Protein AF-A0A1Y3EC96-F1 (afdb_monomer_lite)

Foldseek 3Di:
DKKKKKAWQDQPKKKWKWFADPVGIDTQDIDDRDDNVPGDDIDMDDTDDDDDDTPDMDIDIDFDPDPPIDMDMDDIWDADPVVRDIDD

Organism: NCBI:txid6335

Secondary structure (DSSP, 8-state):
-EEEEEE--STT-EEEEEEEETTEEEEEEEPPPPPGGGTT--EEE-PPPPSS-EEEEEEEEE--SSTT---EEEEEEEEETTTTEEE-

pLDDT: mean 80.18, std 11.89, range [55.72, 94.81]

Radius of gyration: 14.18 Å; chains: 1; bounding box: 31×25×42 Å

Sequence (88 aa):
RLRFCYNAPDYESRLSVEAFSDDGKQVVFESPVLNIEKLEKWKCVTPILNPGNYNTLEFKAKKLRNEYSYLAIDEIALVDLNNGTTFC

Structure (mmCIF, N/CA/C/O backbone):
data_AF-A0A1Y3EC96-F1
#
_entry.id   AF-A0A1Y3EC96-F1
#
loop_
_atom_site.group_PDB
_atom_site.id
_atom_site.type_symbol
_atom_site.label_atom_id
_atom_site.label_alt_id
_atom_site.label_comp_id
_atom_site.label_asym_id
_atom_site.label_entity_id
_atom_site.label_seq_id
_atom_site.pdbx_PDB_ins_code
_atom_site.Cartn_x
_atom_site.Cartn_y
_atom_site.Cartn_z
_atom_site.occupancy
_atom_site.B_iso_or_equiv
_atom_site.auth_seq_id
_atom_site.auth_comp_id
_atom_site.auth_asym_id
_atom_site.auth_atom_id
_atom_site.pdbx_PDB_model_num
ATOM 1 N N . ARG A 1 1 ? -1.719 -3.376 12.770 1.00 81.44 1 ARG A N 1
ATOM 2 C CA . ARG A 1 1 ? -0.619 -3.411 11.778 1.00 81.44 1 ARG A CA 1
ATOM 3 C C . ARG A 1 1 ? -1.226 -3.650 10.414 1.00 81.44 1 ARG A C 1
ATOM 5 O O . ARG A 1 1 ? -2.037 -4.557 10.292 1.00 81.44 1 ARG A O 1
ATOM 12 N N . LEU A 1 2 ? -0.850 -2.850 9.426 1.00 88.75 2 LEU A N 1
ATOM 13 C CA . LEU A 1 2 ? -1.236 -3.084 8.041 1.00 88.75 2 LEU A CA 1
ATOM 14 C C . LEU A 1 2 ? -0.218 -4.046 7.418 1.00 88.75 2 LEU A C 1
ATOM 16 O O . LEU A 1 2 ? 0.978 -3.868 7.632 1.00 88.75 2 LEU A O 1
ATOM 20 N N . ARG A 1 3 ? -0.679 -5.051 6.679 1.00 91.88 3 ARG A N 1
ATOM 21 C CA . ARG A 1 3 ? 0.128 -5.959 5.861 1.00 91.88 3 ARG A CA 1
ATOM 22 C C . ARG A 1 3 ? -0.388 -5.901 4.429 1.00 91.88 3 ARG A C 1
ATOM 24 O O . ARG A 1 3 ? -1.594 -5.872 4.223 1.00 91.88 3 ARG A O 1
ATOM 31 N N . PHE A 1 4 ? 0.524 -5.875 3.466 1.00 93.38 4 PHE A N 1
ATOM 32 C CA . PHE A 1 4 ? 0.208 -6.036 2.048 1.00 93.38 4 PHE A CA 1
ATOM 33 C C . PHE A 1 4 ? 1.459 -6.442 1.272 1.00 93.38 4 PHE A C 1
ATOM 35 O O . PHE A 1 4 ? 2.590 -6.217 1.719 1.00 93.38 4 PHE A O 1
ATOM 42 N N . CYS A 1 5 ? 1.253 -7.003 0.088 1.00 91.56 5 CYS A N 1
ATOM 43 C CA . CYS A 1 5 ? 2.295 -7.252 -0.892 1.00 91.56 5 CYS A CA 1
ATOM 44 C C . CYS A 1 5 ? 2.101 -6.325 -2.090 1.00 91.56 5 CYS A C 1
ATOM 46 O O . CYS A 1 5 ? 0.979 -6.040 -2.499 1.00 91.56 5 CYS A O 1
ATOM 48 N N . TYR A 1 6 ? 3.197 -5.832 -2.657 1.00 89.25 6 TYR A N 1
ATOM 49 C CA . TYR A 1 6 ? 3.154 -5.017 -3.865 1.00 89.25 6 TYR A CA 1
ATOM 50 C C . TYR A 1 6 ? 4.227 -5.437 -4.865 1.00 89.25 6 TYR A C 1
ATOM 52 O O . TYR A 1 6 ? 5.301 -5.917 -4.492 1.00 89.25 6 TYR A O 1
ATOM 60 N N . ASN A 1 7 ? 3.943 -5.224 -6.146 1.00 85.12 7 ASN A N 1
ATOM 61 C CA . ASN A 1 7 ? 4.899 -5.367 -7.234 1.00 85.12 7 ASN A CA 1
ATOM 62 C C . ASN A 1 7 ? 4.918 -4.073 -8.055 1.00 85.12 7 ASN A C 1
ATOM 64 O O . ASN A 1 7 ? 3.875 -3.601 -8.507 1.00 85.12 7 ASN A O 1
ATOM 68 N N . ALA A 1 8 ? 6.110 -3.498 -8.204 1.00 76.69 8 ALA A N 1
ATOM 69 C CA . ALA A 1 8 ? 6.374 -2.293 -8.980 1.00 76.69 8 ALA A CA 1
ATOM 70 C C . ALA A 1 8 ? 7.664 -2.533 -9.794 1.00 76.69 8 ALA A C 1
ATOM 72 O O . ALA A 1 8 ? 8.750 -2.555 -9.207 1.00 76.69 8 ALA A O 1
ATOM 73 N N . PRO A 1 9 ? 7.563 -2.756 -11.113 1.00 63.62 9 PRO A N 1
ATOM 74 C CA . PRO A 1 9 ? 8.652 -3.132 -12.008 1.00 63.62 9 PRO A CA 1
ATOM 75 C C . PRO A 1 9 ? 9.372 -1.917 -12.619 1.00 63.62 9 PRO A C 1
ATOM 77 O O . PRO A 1 9 ? 10.146 -2.091 -13.548 1.00 63.62 9 PRO A O 1
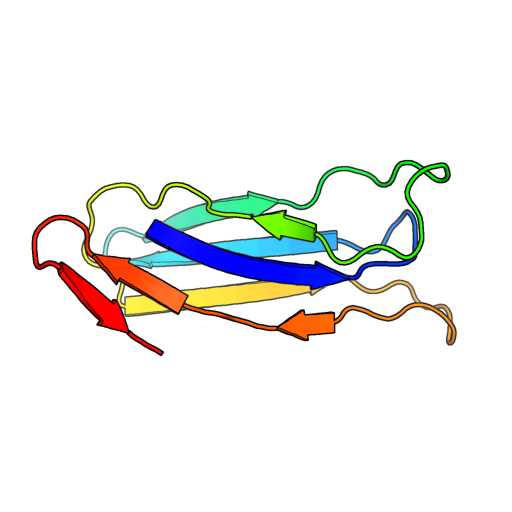ATOM 80 N N . ASP A 1 10 ? 9.096 -0.683 -12.187 1.00 66.81 10 ASP A N 1
ATOM 81 C CA . ASP A 1 10 ? 9.647 0.512 -12.843 1.00 66.81 10 ASP A CA 1
ATOM 82 C C . ASP A 1 10 ? 10.125 1.558 -11.827 1.00 66.81 10 ASP A C 1
ATOM 84 O O . ASP A 1 10 ? 9.497 1.759 -10.784 1.00 66.81 10 ASP A O 1
ATOM 88 N N . TYR A 1 11 ? 11.246 2.218 -12.137 1.00 62.56 11 TYR A N 1
ATOM 89 C CA . TYR A 1 11 ? 12.040 3.043 -11.228 1.00 62.56 11 TYR A CA 1
ATOM 90 C C . TYR A 1 11 ? 11.314 4.272 -10.688 1.00 62.56 11 TYR A C 1
ATOM 92 O O . TYR A 1 11 ? 11.533 4.670 -9.540 1.00 62.56 11 TYR A O 1
ATOM 100 N N . GLU A 1 12 ? 10.399 4.828 -11.476 1.00 68.19 12 GLU A N 1
ATOM 101 C CA . GLU A 1 12 ? 9.632 6.011 -11.080 1.00 68.19 12 GLU A CA 1
ATOM 102 C C . GLU A 1 12 ? 8.194 5.685 -10.661 1.00 68.19 12 GLU A C 1
ATOM 104 O O . GLU A 1 12 ? 7.446 6.593 -10.287 1.00 68.19 12 GLU A O 1
ATOM 109 N N . SER A 1 13 ? 7.806 4.403 -10.674 1.00 76.06 13 SER A N 1
ATOM 110 C CA . SER A 1 13 ? 6.530 3.985 -10.096 1.00 76.06 13 SER A CA 1
ATOM 111 C C . SER A 1 13 ? 6.623 4.020 -8.573 1.00 76.06 13 SER A C 1
ATOM 113 O O . SER A 1 13 ? 7.534 3.440 -7.984 1.00 76.06 13 SER A O 1
ATOM 115 N N . ARG A 1 14 ? 5.683 4.707 -7.919 1.00 83.06 14 ARG A N 1
ATOM 116 C CA . ARG A 1 14 ? 5.656 4.833 -6.455 1.00 83.06 14 ARG A CA 1
ATOM 117 C C . ARG A 1 14 ? 4.321 4.383 -5.889 1.00 83.06 14 ARG A C 1
ATOM 119 O O . ARG A 1 14 ? 3.273 4.725 -6.433 1.00 83.06 14 ARG A O 1
ATOM 126 N N . LEU A 1 15 ? 4.383 3.665 -4.774 1.00 88.56 15 LEU A N 1
ATOM 127 C CA . LEU A 1 15 ? 3.243 3.359 -3.923 1.00 88.56 15 LEU A CA 1
ATOM 128 C C . LEU A 1 15 ? 3.399 4.127 -2.613 1.00 88.56 15 LEU A C 1
ATOM 130 O O . LEU A 1 15 ? 4.394 3.933 -1.91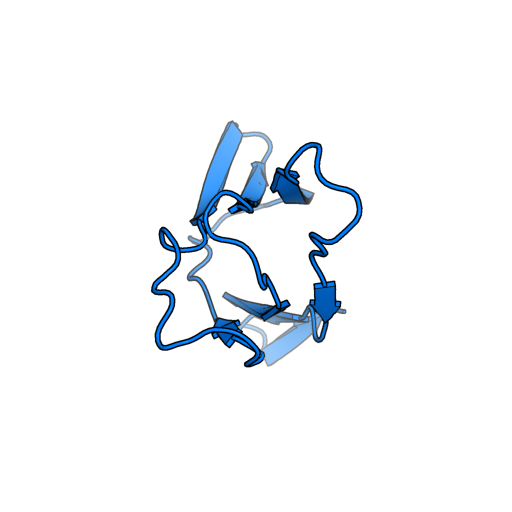6 1.00 88.56 15 LEU A O 1
ATOM 134 N N . SER A 1 16 ? 2.424 4.956 -2.259 1.00 92.56 16 SER A N 1
ATOM 135 C CA . SER A 1 16 ? 2.285 5.460 -0.893 1.00 92.56 16 SER A CA 1
ATOM 136 C C . SER A 1 16 ? 0.999 4.946 -0.263 1.00 92.56 16 SER A C 1
ATOM 138 O O . SER A 1 16 ? 0.007 4.701 -0.949 1.00 92.56 16 SER A O 1
ATOM 140 N N . VAL A 1 17 ? 1.034 4.742 1.049 1.00 93.94 17 VAL A N 1
ATOM 141 C CA . VAL A 1 17 ? -0.141 4.385 1.841 1.00 93.94 17 VAL A CA 1
ATOM 142 C C . VAL A 1 17 ? -0.354 5.453 2.889 1.00 93.94 17 VAL A C 1
ATOM 144 O O . VAL A 1 17 ? 0.566 5.796 3.636 1.00 93.94 17 VAL A O 1
ATOM 147 N N . GLU A 1 18 ? -1.571 5.969 2.943 1.00 94.81 18 GLU A N 1
ATOM 148 C CA . GLU A 1 18 ? -1.978 7.025 3.859 1.00 94.81 18 GLU A CA 1
ATOM 149 C C . GLU A 1 18 ? -3.143 6.534 4.719 1.00 94.81 18 GLU A C 1
ATOM 151 O O . GLU A 1 18 ? -4.055 5.879 4.221 1.00 94.81 18 GLU A O 1
ATOM 156 N N . ALA A 1 19 ? -3.105 6.839 6.012 1.00 92.56 19 ALA A N 1
ATOM 157 C CA . ALA A 1 19 ? -4.203 6.609 6.936 1.00 92.56 19 ALA A CA 1
ATOM 158 C C . ALA A 1 19 ? -4.874 7.938 7.273 1.00 92.56 19 ALA A C 1
ATOM 160 O O . ALA A 1 19 ? -4.191 8.936 7.520 1.00 92.56 19 ALA A O 1
ATOM 161 N N . PHE A 1 20 ? -6.201 7.931 7.300 1.00 92.81 20 PHE A N 1
ATOM 162 C CA . PHE A 1 20 ? -7.019 9.090 7.626 1.00 92.81 20 PHE A CA 1
ATOM 163 C C . PHE A 1 20 ? -7.787 8.833 8.917 1.00 92.81 20 PHE A C 1
ATOM 165 O O . PHE A 1 20 ? -8.380 7.769 9.106 1.00 92.81 20 PHE A O 1
ATOM 172 N N . SER A 1 21 ? -7.754 9.820 9.798 1.00 91.12 21 SER 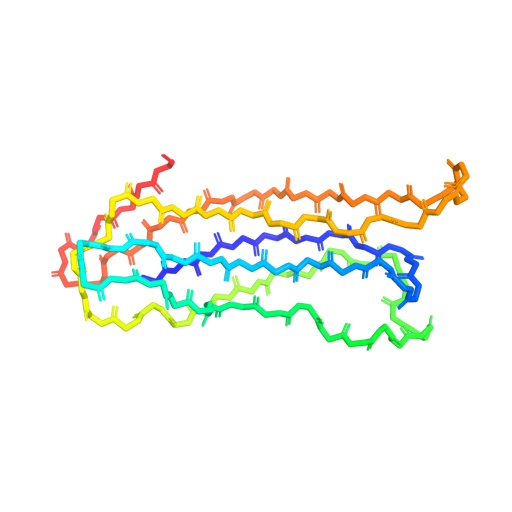A N 1
ATOM 173 C CA . SER A 1 21 ? -8.560 9.921 11.007 1.00 91.12 21 SER A CA 1
ATOM 174 C C . SER A 1 21 ? -9.243 11.286 11.040 1.00 91.12 21 SER A C 1
ATOM 176 O O . SER A 1 21 ? -8.967 12.158 10.212 1.00 91.12 21 SER A O 1
ATOM 178 N N . ASP A 1 22 ? -10.112 11.488 12.024 1.00 88.12 22 ASP A N 1
ATOM 179 C CA . ASP A 1 22 ? -10.746 12.790 12.254 1.00 88.12 22 ASP A CA 1
ATOM 180 C C . ASP A 1 22 ? -9.711 13.869 12.637 1.00 88.12 22 ASP A C 1
ATOM 182 O O . ASP A 1 22 ? -9.903 15.050 12.352 1.00 88.12 22 ASP A O 1
ATOM 186 N N . ASP A 1 23 ? -8.573 13.452 13.204 1.00 86.06 23 ASP A N 1
ATOM 187 C CA . ASP A 1 23 ? -7.450 14.319 13.583 1.00 86.06 23 ASP A CA 1
ATOM 188 C C . ASP A 1 23 ? -6.522 14.669 12.404 1.00 86.06 23 ASP A C 1
ATOM 190 O O . ASP A 1 23 ? -5.656 15.539 12.526 1.00 86.06 23 ASP A O 1
ATOM 194 N N . GLY A 1 24 ? -6.675 13.997 11.257 1.00 88.00 24 GLY A N 1
ATOM 195 C CA . GLY A 1 24 ? -5.941 14.303 10.034 1.00 88.00 24 GLY A CA 1
ATOM 196 C C . GLY A 1 24 ? -5.377 13.086 9.303 1.00 88.00 24 GLY A C 1
ATOM 197 O O . GLY A 1 24 ? -5.897 11.975 9.356 1.00 88.00 24 GLY A O 1
ATOM 198 N N . LYS A 1 25 ? -4.303 13.326 8.546 1.00 90.88 25 LYS A N 1
ATOM 199 C CA . LYS A 1 25 ? -3.686 12.354 7.637 1.00 90.88 25 LYS A CA 1
ATOM 200 C C . LYS A 1 25 ? -2.293 11.962 8.115 1.00 90.88 25 LYS A C 1
ATOM 202 O O . LYS A 1 25 ? -1.468 12.828 8.401 1.00 90.88 25 LYS A O 1
ATOM 207 N N . GLN A 1 26 ? -1.992 10.669 8.064 1.00 90.94 26 GLN A N 1
ATOM 208 C CA . GLN A 1 26 ? -0.670 10.117 8.336 1.00 90.94 26 GLN A CA 1
ATOM 209 C C . GLN A 1 26 ? -0.162 9.291 7.149 1.00 90.94 26 GLN A C 1
ATOM 211 O O . GLN A 1 26 ? -0.866 8.422 6.644 1.00 90.94 26 GLN A O 1
ATOM 216 N N . VAL A 1 27 ? 1.091 9.503 6.737 1.00 92.25 27 VAL A N 1
ATOM 217 C CA . VAL A 1 27 ? 1.771 8.590 5.803 1.00 92.25 27 VAL A CA 1
ATOM 218 C C . VAL A 1 27 ? 2.242 7.357 6.575 1.00 92.25 27 VAL A C 1
ATOM 220 O O . VAL A 1 27 ? 2.973 7.466 7.558 1.00 92.25 27 VAL A O 1
ATOM 223 N N . VAL A 1 28 ? 1.795 6.186 6.135 1.00 92.81 28 VAL A N 1
ATOM 224 C CA . VAL A 1 28 ? 2.051 4.882 6.765 1.00 92.81 28 VAL A CA 1
ATOM 225 C C . VAL A 1 28 ? 3.191 4.150 6.067 1.00 92.81 28 VAL A C 1
ATOM 227 O O . VAL A 1 28 ? 3.957 3.420 6.695 1.00 92.81 28 VAL A O 1
ATOM 230 N N . PHE A 1 29 ? 3.292 4.322 4.753 1.00 92.38 29 PHE A N 1
ATOM 231 C CA . PHE A 1 29 ? 4.296 3.658 3.942 1.00 92.38 29 PHE A CA 1
ATOM 232 C C . PHE A 1 29 ? 4.588 4.459 2.680 1.00 92.38 29 PHE A C 1
ATOM 234 O O . PHE A 1 29 ? 3.674 4.998 2.058 1.00 92.38 29 PHE A O 1
ATOM 241 N N . GLU A 1 30 ? 5.850 4.448 2.263 1.00 91.38 30 GLU A N 1
ATOM 242 C CA . GLU A 1 30 ? 6.268 4.830 0.920 1.00 91.38 30 GLU A CA 1
ATOM 243 C C . GLU A 1 30 ? 7.195 3.750 0.367 1.00 91.38 30 GLU A C 1
ATOM 245 O O . GLU A 1 30 ? 8.130 3.300 1.038 1.00 91.38 30 GLU A O 1
ATOM 250 N N . SER A 1 31 ? 6.941 3.319 -0.867 1.00 86.75 31 SER A N 1
ATOM 251 C CA . SER A 1 31 ? 7.833 2.400 -1.560 1.00 86.75 31 SER A CA 1
ATOM 252 C C . SER A 1 31 ? 9.200 3.064 -1.755 1.00 86.75 31 SER A C 1
ATOM 254 O O . SER A 1 31 ? 9.244 4.216 -2.200 1.00 86.75 31 SER A O 1
ATOM 256 N N . PRO A 1 32 ? 10.313 2.356 -1.500 1.00 80.06 32 PRO A N 1
ATOM 257 C CA . PRO A 1 32 ? 11.638 2.901 -1.744 1.00 80.06 32 PRO A CA 1
ATOM 258 C C . PRO A 1 32 ? 11.819 3.224 -3.229 1.00 80.06 32 PRO A C 1
ATOM 260 O O . PRO A 1 32 ? 11.244 2.556 -4.093 1.00 80.06 32 PRO A O 1
ATOM 263 N N . VAL A 1 33 ? 12.671 4.209 -3.520 1.00 71.31 33 VAL A N 1
ATOM 264 C CA . VAL A 1 33 ? 13.154 4.452 -4.884 1.00 71.31 33 VAL A CA 1
ATOM 265 C C . VAL A 1 33 ? 13.781 3.156 -5.397 1.00 71.31 33 VAL A C 1
ATOM 267 O O . VAL A 1 33 ? 14.563 2.511 -4.693 1.00 71.31 33 VAL A O 1
ATOM 270 N N . LEU A 1 34 ? 13.359 2.725 -6.583 1.00 65.81 34 LEU A N 1
ATOM 271 C CA . LEU A 1 34 ? 13.650 1.391 -7.085 1.00 65.81 34 LEU A CA 1
ATOM 272 C C . LEU A 1 34 ? 15.160 1.140 -7.202 1.00 65.81 34 LEU A C 1
ATOM 274 O O . LEU A 1 34 ? 15.920 1.995 -7.653 1.00 65.81 34 LEU A O 1
ATOM 278 N N . ASN A 1 35 ? 15.563 -0.081 -6.860 1.00 62.66 35 ASN A N 1
ATOM 279 C CA . ASN A 1 35 ? 16.860 -0.637 -7.216 1.00 62.66 35 ASN A CA 1
ATOM 280 C C . ASN A 1 35 ? 16.641 -1.626 -8.374 1.00 62.66 35 ASN A C 1
ATOM 282 O O . ASN A 1 35 ? 15.921 -2.612 -8.204 1.00 62.66 35 ASN A O 1
ATOM 286 N N . ILE A 1 36 ? 17.250 -1.338 -9.528 1.00 61.69 36 ILE A N 1
ATOM 287 C CA . ILE A 1 36 ? 17.137 -2.100 -10.784 1.00 61.69 36 ILE A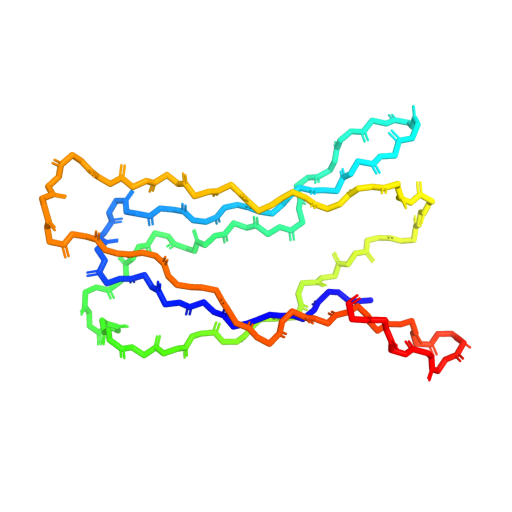 CA 1
ATOM 288 C C . ILE A 1 36 ? 17.549 -3.571 -10.589 1.00 61.69 36 ILE A C 1
ATOM 290 O O . ILE A 1 36 ? 16.958 -4.463 -11.184 1.00 61.69 36 ILE A O 1
ATOM 294 N N . GLU A 1 37 ? 18.470 -3.862 -9.667 1.00 60.19 37 GLU A N 1
ATOM 295 C CA . GLU A 1 37 ? 18.907 -5.233 -9.352 1.00 60.19 37 GLU A CA 1
ATOM 296 C C . GLU A 1 37 ? 17.828 -6.079 -8.649 1.00 60.19 37 GLU A C 1
ATOM 298 O O . GLU A 1 37 ? 17.985 -7.287 -8.476 1.00 60.19 37 GLU A O 1
ATOM 303 N N . LYS A 1 38 ? 16.728 -5.455 -8.203 1.00 58.94 38 LYS A N 1
ATOM 304 C CA . LYS A 1 38 ? 15.622 -6.093 -7.467 1.00 58.94 38 LYS A CA 1
ATOM 305 C C . LYS A 1 38 ? 14.284 -6.003 -8.207 1.00 58.94 38 LYS A C 1
ATOM 307 O O . LYS A 1 38 ? 13.228 -6.060 -7.567 1.00 58.94 38 LYS A O 1
ATOM 312 N N . LEU A 1 39 ? 14.328 -5.819 -9.523 1.00 62.78 39 LEU A N 1
ATOM 313 C CA . LEU A 1 39 ? 13.155 -5.857 -10.389 1.00 62.78 39 LEU A CA 1
ATOM 314 C C . LEU A 1 39 ? 12.484 -7.246 -10.341 1.00 62.78 39 LEU A C 1
ATOM 316 O O . LEU A 1 39 ? 13.145 -8.258 -10.132 1.00 62.78 39 LEU A O 1
ATOM 320 N N . GLU A 1 40 ? 11.155 -7.264 -10.487 1.00 62.78 40 GLU A N 1
ATOM 321 C CA . GLU A 1 40 ? 10.298 -8.457 -10.678 1.00 62.78 40 GLU A CA 1
ATOM 322 C C . GLU A 1 40 ? 9.888 -9.305 -9.459 1.00 62.78 40 GLU A C 1
ATOM 324 O O . GLU A 1 40 ? 9.190 -10.306 -9.626 1.00 62.78 40 GLU A O 1
ATOM 329 N N . LYS A 1 41 ? 10.206 -8.917 -8.219 1.00 76.00 41 LYS A N 1
ATOM 330 C CA . LYS A 1 41 ? 9.741 -9.668 -7.033 1.00 76.00 41 LYS A CA 1
ATOM 331 C C . LYS A 1 41 ? 8.642 -8.940 -6.271 1.00 76.00 41 LYS A C 1
ATOM 333 O O . LYS A 1 41 ? 8.753 -7.745 -5.999 1.00 76.00 41 LYS A O 1
ATOM 338 N N . TRP A 1 42 ? 7.615 -9.694 -5.874 1.00 87.06 42 TRP A N 1
ATOM 339 C CA . TRP A 1 42 ? 6.641 -9.257 -4.877 1.00 87.06 42 TRP A CA 1
ATOM 340 C C . TRP A 1 42 ? 7.357 -8.853 -3.587 1.00 87.06 42 TRP A C 1
ATOM 342 O O . TRP A 1 42 ? 8.221 -9.573 -3.082 1.00 87.06 42 TRP A O 1
ATOM 352 N N . LYS A 1 43 ? 6.998 -7.684 -3.061 1.00 87.88 43 LYS A N 1
ATOM 353 C CA . LYS A 1 43 ? 7.527 -7.132 -1.816 1.00 87.88 43 LYS A CA 1
ATOM 354 C C . LYS A 1 43 ? 6.396 -7.081 -0.806 1.00 87.88 43 LYS A C 1
ATOM 356 O O . LYS A 1 43 ? 5.473 -6.289 -0.962 1.00 87.88 43 LYS A O 1
ATOM 361 N N . CYS A 1 44 ? 6.483 -7.909 0.224 1.00 90.75 44 CYS A N 1
ATOM 362 C CA . CYS A 1 44 ? 5.514 -7.922 1.312 1.00 90.75 44 CYS A CA 1
ATOM 363 C C . CYS A 1 44 ? 6.032 -7.083 2.476 1.00 90.75 44 CYS A C 1
ATOM 365 O O . CYS A 1 44 ? 7.170 -7.251 2.920 1.00 90.75 44 CYS A O 1
ATOM 367 N N . VAL A 1 45 ? 5.206 -6.152 2.941 1.00 90.69 45 VAL A N 1
ATOM 368 C CA . VAL A 1 45 ? 5.556 -5.195 3.989 1.00 90.69 45 VAL A CA 1
ATOM 369 C C . VAL A 1 45 ? 4.493 -5.186 5.074 1.00 90.69 45 VAL A C 1
ATOM 371 O O . VAL A 1 45 ? 3.313 -5.422 4.818 1.00 90.69 45 VAL A O 1
ATOM 374 N N . THR A 1 46 ? 4.934 -4.881 6.293 1.00 91.81 46 THR A N 1
ATOM 375 C CA . THR A 1 46 ? 4.064 -4.774 7.467 1.00 91.81 46 THR A CA 1
ATOM 376 C C . THR A 1 46 ? 4.301 -3.433 8.160 1.00 91.81 46 THR A C 1
ATOM 378 O O . THR A 1 46 ? 4.905 -3.404 9.239 1.00 91.81 46 THR A O 1
ATOM 381 N N . PRO A 1 47 ? 3.933 -2.299 7.534 1.00 89.88 47 PRO A N 1
ATOM 382 C CA . PRO A 1 47 ? 4.131 -0.998 8.151 1.00 89.88 47 PRO A CA 1
ATOM 383 C C . PRO A 1 47 ? 3.389 -0.880 9.487 1.00 89.88 47 PRO A C 1
ATOM 385 O O . PRO A 1 47 ? 2.305 -1.437 9.714 1.00 89.88 47 PRO A O 1
ATOM 388 N N . ILE A 1 48 ? 4.012 -0.138 10.400 1.00 83.75 48 ILE A N 1
ATOM 389 C CA . ILE A 1 48 ? 3.443 0.148 11.711 1.00 83.75 48 ILE A CA 1
ATOM 390 C C . ILE A 1 48 ? 2.404 1.253 11.528 1.00 83.75 48 ILE A C 1
ATOM 392 O O . ILE A 1 48 ? 2.729 2.362 11.117 1.00 83.75 48 ILE A O 1
ATOM 396 N N . LEU A 1 49 ? 1.152 0.932 11.850 1.00 83.75 49 LEU A N 1
ATOM 397 C CA . LEU A 1 49 ? 0.126 1.936 12.098 1.00 83.75 49 LEU A CA 1
ATOM 398 C C . LEU A 1 49 ? 0.294 2.388 13.547 1.00 83.75 49 LEU A C 1
ATOM 400 O O . LEU A 1 49 ? 0.323 1.533 14.439 1.00 83.75 49 LEU A O 1
ATOM 404 N N . ASN A 1 50 ? 0.424 3.692 13.777 1.00 81.19 50 ASN A N 1
ATOM 405 C CA . ASN A 1 50 ? 0.397 4.207 15.141 1.00 81.19 50 ASN A CA 1
ATOM 406 C C . ASN A 1 50 ? -0.985 3.935 15.757 1.00 81.19 50 ASN A C 1
ATOM 408 O O . ASN A 1 50 ? -1.958 3.786 15.022 1.00 81.19 50 ASN A O 1
ATOM 412 N N . PRO A 1 51 ? -1.102 3.823 17.087 1.00 77.56 51 PRO A N 1
ATOM 413 C CA . PRO A 1 51 ? -2.409 3.724 17.725 1.00 77.56 51 PRO A CA 1
ATOM 414 C C . PRO A 1 51 ? -3.271 4.946 17.375 1.00 77.56 51 PRO A C 1
ATOM 416 O O . PRO A 1 51 ? -2.826 6.078 17.551 1.00 77.56 51 PRO A O 1
ATOM 419 N N . GLY A 1 52 ? -4.488 4.716 16.884 1.00 78.44 52 GLY A N 1
ATOM 420 C CA . GLY A 1 52 ? -5.411 5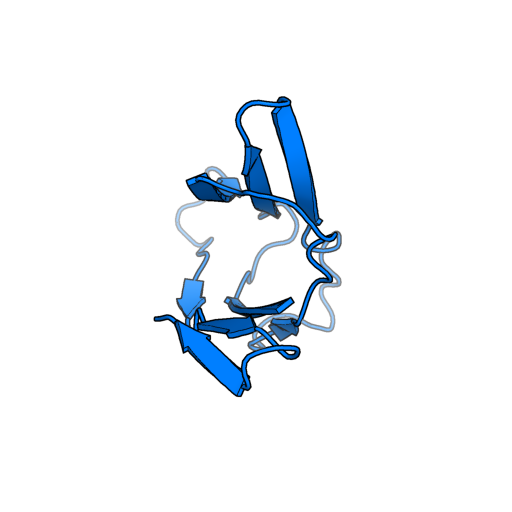.774 16.479 1.00 78.44 52 GLY A CA 1
ATOM 421 C C . GLY A 1 52 ? -6.714 5.219 15.906 1.00 78.44 52 GLY A C 1
ATOM 422 O O . GLY A 1 52 ? -6.781 4.053 15.514 1.00 78.44 52 GLY A O 1
ATOM 423 N N . ASN A 1 53 ? -7.745 6.064 15.860 1.00 83.06 53 ASN A N 1
ATOM 424 C CA . ASN A 1 53 ? -9.025 5.742 15.233 1.00 83.06 53 ASN A CA 1
ATOM 425 C C . ASN A 1 53 ? -8.989 6.197 13.776 1.00 83.06 53 ASN A C 1
ATOM 427 O O . ASN A 1 53 ? -9.211 7.369 13.476 1.00 83.06 53 ASN A O 1
ATOM 431 N N . TYR A 1 54 ? -8.676 5.271 12.876 1.00 85.88 54 TYR A N 1
ATOM 432 C CA . TYR A 1 54 ? -8.634 5.547 11.445 1.00 85.88 54 TYR A CA 1
ATOM 433 C C . TYR A 1 54 ? -9.940 5.120 10.792 1.00 85.88 54 TYR A C 1
ATOM 435 O O . TYR A 1 54 ? -10.427 4.015 11.030 1.00 85.88 54 TYR A O 1
ATOM 443 N N . ASN A 1 55 ? -10.486 5.987 9.950 1.00 87.62 55 ASN A N 1
ATOM 444 C CA . ASN A 1 55 ? -11.688 5.697 9.176 1.00 87.62 55 ASN A CA 1
ATOM 445 C C . ASN A 1 55 ? -11.347 5.116 7.792 1.00 87.62 55 ASN A C 1
ATOM 447 O O . ASN A 1 55 ? -12.124 4.330 7.256 1.00 87.62 55 ASN A O 1
ATOM 451 N N . THR A 1 56 ? -10.180 5.463 7.233 1.00 90.62 56 THR A N 1
ATOM 452 C CA . THR A 1 56 ? -9.810 5.125 5.853 1.00 90.62 56 THR A CA 1
ATOM 453 C C . THR A 1 56 ? -8.315 4.840 5.725 1.00 90.62 56 THR A C 1
ATOM 455 O O . THR A 1 56 ? -7.483 5.539 6.307 1.00 90.62 56 THR A O 1
ATOM 458 N N . LEU A 1 57 ? -7.973 3.846 4.903 1.00 91.50 57 LEU A N 1
ATOM 459 C CA . LEU A 1 57 ? -6.628 3.624 4.372 1.00 91.50 57 LEU A CA 1
ATOM 460 C C . LEU A 1 57 ? -6.658 3.819 2.856 1.00 91.50 57 LEU A C 1
ATOM 462 O O . LEU A 1 57 ? -7.471 3.206 2.169 1.00 91.50 57 LEU A O 1
ATOM 466 N N . GLU A 1 58 ? -5.766 4.654 2.333 1.00 93.94 58 GLU A N 1
ATOM 467 C CA . GLU A 1 58 ? -5.694 4.970 0.909 1.00 93.94 58 GLU A CA 1
ATOM 468 C C . GLU A 1 58 ? -4.353 4.517 0.325 1.00 93.94 58 GLU A C 1
ATOM 470 O O . GLU A 1 58 ? -3.286 4.932 0.781 1.00 93.94 58 GLU A O 1
ATOM 475 N N . PHE A 1 59 ? -4.415 3.679 -0.711 1.00 93.06 59 PHE A N 1
ATOM 476 C CA . PHE A 1 59 ? -3.258 3.246 -1.489 1.00 93.06 59 PHE A CA 1
ATOM 477 C C . PHE A 1 59 ? -3.129 4.132 -2.731 1.00 93.06 59 PHE A C 1
ATOM 479 O O . PHE A 1 59 ? -3.953 4.073 -3.642 1.00 93.06 59 PHE A O 1
ATOM 486 N N . LYS A 1 60 ? -2.078 4.951 -2.780 1.00 91.69 60 LYS A N 1
ATOM 487 C CA . LYS A 1 60 ? -1.813 5.898 -3.866 1.00 91.69 60 LYS A CA 1
ATOM 488 C C . LYS A 1 60 ? -0.710 5.374 -4.763 1.00 91.69 60 LYS A C 1
ATOM 490 O O . LYS A 1 60 ? 0.464 5.345 -4.396 1.00 91.69 60 LYS A O 1
ATOM 495 N N . ALA A 1 61 ? -1.104 4.986 -5.967 1.00 86.69 61 ALA A N 1
ATOM 496 C CA . ALA A 1 61 ? -0.191 4.590 -7.021 1.00 86.69 61 ALA A CA 1
ATOM 497 C C . ALA A 1 61 ? 0.135 5.792 -7.915 1.00 86.69 61 ALA A C 1
ATOM 499 O O . ALA A 1 61 ? -0.751 6.399 -8.514 1.00 86.69 61 ALA A O 1
ATOM 500 N N . LYS A 1 62 ? 1.421 6.104 -8.061 1.00 83.94 62 LYS A N 1
ATOM 501 C CA . LYS A 1 62 ? 1.921 6.992 -9.109 1.00 83.94 62 LYS A CA 1
ATOM 502 C C . LYS A 1 62 ? 2.607 6.133 -10.164 1.00 83.94 62 LYS A C 1
ATOM 504 O O . LYS A 1 62 ? 3.700 5.635 -9.917 1.00 83.94 62 LYS A O 1
ATOM 509 N N . LYS A 1 63 ? 1.948 5.949 -11.312 1.00 69.88 63 LYS A N 1
ATOM 510 C CA . LYS A 1 63 ? 2.483 5.241 -12.486 1.00 69.88 63 LYS A CA 1
ATOM 511 C C . LYS A 1 63 ? 3.204 6.223 -13.421 1.00 69.88 63 LYS A C 1
ATOM 513 O O . LYS A 1 63 ? 2.844 7.401 -13.488 1.00 69.88 63 LYS A O 1
ATOM 518 N N . LEU A 1 64 ? 4.192 5.730 -14.165 1.00 65.38 64 LEU A N 1
ATOM 519 C CA . LEU A 1 64 ? 4.768 6.439 -15.305 1.00 65.38 64 LEU A CA 1
ATOM 520 C C . LEU A 1 64 ? 3.805 6.528 -16.495 1.00 65.38 64 LEU A C 1
ATOM 522 O O . LEU A 1 64 ? 2.853 5.765 -16.626 1.00 65.38 64 LEU A O 1
ATOM 526 N N . ARG A 1 65 ? 4.088 7.457 -17.415 1.00 64.00 65 ARG A N 1
ATOM 527 C CA . ARG A 1 65 ? 3.342 7.586 -18.679 1.00 64.00 65 ARG A CA 1
ATOM 528 C C . ARG A 1 65 ? 3.614 6.455 -19.679 1.00 64.00 65 ARG A C 1
ATOM 530 O O . ARG A 1 65 ? 2.939 6.416 -20.701 1.00 64.00 65 ARG A O 1
ATOM 537 N N . ASN A 1 66 ? 4.591 5.578 -19.432 1.00 63.47 66 ASN A N 1
ATOM 538 C CA . ASN A 1 66 ? 4.869 4.476 -20.348 1.00 63.47 66 ASN A CA 1
ATOM 539 C C . ASN A 1 66 ? 3.773 3.392 -20.253 1.00 63.47 66 ASN A C 1
ATOM 541 O O . ASN A 1 66 ? 3.137 3.175 -19.218 1.00 63.47 66 ASN A O 1
ATOM 545 N N . GLU A 1 67 ? 3.541 2.709 -21.365 1.00 60.91 67 GLU A N 1
ATOM 546 C CA . GLU A 1 67 ? 2.532 1.651 -21.476 1.00 60.91 67 GLU A CA 1
ATOM 547 C C . GLU A 1 67 ? 2.951 0.346 -20.770 1.00 60.91 67 GLU A C 1
ATOM 549 O O . GLU A 1 67 ? 2.096 -0.481 -20.464 1.00 60.91 67 GLU A O 1
ATOM 554 N N . TYR A 1 68 ? 4.233 0.213 -20.405 1.00 63.16 68 TYR A N 1
ATOM 555 C CA . TYR A 1 68 ? 4.823 -1.008 -19.840 1.00 63.16 68 TYR A CA 1
ATOM 556 C C . TYR A 1 68 ? 5.005 -1.007 -18.312 1.00 63.16 68 TYR A C 1
ATOM 558 O O . TYR A 1 68 ? 5.392 -2.028 -17.749 1.00 63.16 68 TYR A O 1
ATOM 566 N N . SER A 1 69 ? 4.711 0.091 -17.609 1.00 66.88 69 SER A N 1
ATOM 567 C CA . SER A 1 69 ? 4.736 0.107 -16.140 1.00 66.88 69 SER A CA 1
ATOM 568 C C . SER A 1 69 ? 3.425 -0.425 -15.562 1.00 66.88 69 SER A C 1
ATOM 570 O O . SER A 1 69 ? 2.328 -0.054 -15.987 1.00 66.88 69 SER A O 1
ATOM 572 N N . TYR A 1 70 ? 3.520 -1.296 -14.565 1.00 75.88 70 TYR A N 1
ATOM 573 C CA . TYR A 1 70 ? 2.372 -1.779 -13.803 1.00 75.88 70 TYR A CA 1
ATOM 574 C C . TYR A 1 70 ? 2.613 -1.583 -12.311 1.00 75.88 70 TYR A C 1
ATOM 576 O O . TYR A 1 70 ? 3.743 -1.475 -11.854 1.00 75.88 70 TYR A O 1
ATOM 584 N N . LEU A 1 71 ? 1.541 -1.516 -11.538 1.00 83.31 71 LEU A N 1
ATOM 585 C CA . LEU A 1 71 ? 1.615 -1.577 -10.090 1.00 83.31 71 LEU A CA 1
ATOM 586 C C . LEU A 1 71 ? 0.531 -2.545 -9.654 1.00 83.31 71 LEU A C 1
ATOM 588 O O . LEU A 1 71 ? -0.634 -2.359 -9.996 1.00 83.31 71 LEU A O 1
ATOM 592 N N . ALA A 1 72 ? 0.934 -3.593 -8.949 1.00 86.75 72 ALA A N 1
ATOM 593 C CA . ALA A 1 72 ? 0.025 -4.583 -8.396 1.00 86.75 72 ALA A CA 1
ATOM 594 C C . ALA A 1 72 ? 0.111 -4.553 -6.873 1.00 86.75 72 ALA A C 1
ATOM 596 O O . ALA A 1 72 ? 1.192 -4.353 -6.313 1.00 86.75 72 ALA A O 1
ATOM 597 N N . ILE A 1 73 ? -1.032 -4.743 -6.223 1.00 91.00 73 ILE A N 1
ATOM 598 C CA . ILE A 1 73 ? -1.171 -4.835 -4.771 1.00 91.00 73 ILE A CA 1
ATOM 599 C C . ILE A 1 73 ? -2.007 -6.079 -4.495 1.00 91.00 73 ILE A C 1
ATOM 601 O O . ILE A 1 73 ? -2.996 -6.307 -5.190 1.00 91.00 73 ILE A O 1
ATOM 605 N N . ASP A 1 74 ? -1.599 -6.868 -3.510 1.00 92.31 74 ASP A N 1
ATOM 606 C CA . ASP A 1 74 ? -2.303 -8.076 -3.084 1.00 92.31 74 ASP A CA 1
ATOM 607 C C . ASP A 1 74 ? -2.114 -8.311 -1.575 1.00 92.31 74 ASP A C 1
ATOM 609 O O . ASP A 1 74 ? -1.329 -7.618 -0.918 1.00 92.31 74 ASP A O 1
ATOM 613 N N . GLU A 1 75 ? -2.835 -9.285 -1.023 1.00 92.25 75 GLU A N 1
ATOM 614 C CA . GLU A 1 75 ? -2.779 -9.719 0.378 1.00 92.25 75 GLU A CA 1
ATOM 615 C C . GLU A 1 75 ? -2.934 -8.575 1.396 1.00 92.25 75 GLU A C 1
ATOM 617 O O . GLU A 1 75 ? -2.235 -8.529 2.416 1.00 92.25 75 GLU A O 1
ATOM 622 N N . ILE A 1 76 ? -3.834 -7.627 1.119 1.00 92.69 76 ILE A N 1
ATOM 623 C CA . ILE A 1 76 ? -4.138 -6.545 2.057 1.00 92.69 76 ILE A CA 1
ATOM 624 C C . ILE A 1 76 ? -4.823 -7.150 3.284 1.00 92.69 76 ILE A C 1
ATOM 626 O O . ILE A 1 76 ? -5.841 -7.826 3.175 1.00 92.69 76 ILE A O 1
ATOM 630 N N . ALA A 1 77 ? -4.241 -6.912 4.455 1.00 89.50 77 ALA A N 1
ATOM 631 C CA . ALA A 1 77 ? -4.782 -7.349 5.730 1.00 89.50 77 ALA A CA 1
ATOM 632 C C . ALA A 1 77 ? -4.468 -6.326 6.820 1.00 89.50 77 ALA A C 1
ATOM 634 O O . ALA A 1 77 ? -3.346 -5.821 6.928 1.00 89.50 77 ALA A O 1
ATOM 635 N N . LEU A 1 78 ? -5.439 -6.063 7.689 1.00 85.62 78 LEU A N 1
ATOM 636 C CA . LEU A 1 78 ? -5.250 -5.250 8.883 1.00 85.62 78 LEU A CA 1
ATOM 637 C C . LEU A 1 78 ? -5.312 -6.151 10.117 1.00 85.62 78 LEU A C 1
ATOM 639 O O . LEU A 1 78 ? -6.337 -6.749 10.414 1.00 85.62 78 LEU A O 1
ATOM 643 N N . VAL A 1 79 ? -4.206 -6.247 10.849 1.00 77.12 79 VAL A N 1
ATOM 644 C CA . VAL A 1 79 ? -4.087 -7.098 12.042 1.00 77.12 79 VAL A CA 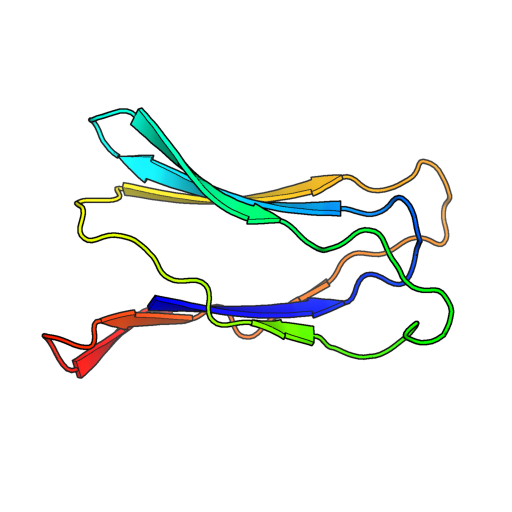1
ATOM 645 C C . VAL A 1 79 ? -4.083 -6.236 13.298 1.00 77.12 79 VAL A C 1
ATOM 647 O O . VAL A 1 79 ? -3.125 -5.491 13.526 1.00 77.12 79 VAL A O 1
ATOM 650 N N . ASP A 1 80 ? -5.105 -6.347 14.138 1.00 71.44 80 ASP A N 1
ATOM 651 C CA . ASP A 1 80 ? -5.093 -5.804 15.496 1.00 71.44 80 ASP A CA 1
ATOM 652 C C . ASP A 1 80 ? -4.454 -6.827 16.449 1.00 71.44 80 ASP A C 1
ATOM 654 O O . ASP A 1 80 ? -5.005 -7.895 16.711 1.00 71.44 80 ASP A O 1
ATOM 658 N N . LEU A 1 81 ? -3.261 -6.510 16.959 1.00 65.81 81 LEU A N 1
ATOM 659 C CA . LEU A 1 81 ? -2.528 -7.395 17.871 1.00 65.81 81 LEU A CA 1
ATOM 660 C C . LEU A 1 81 ? -3.112 -7.401 19.286 1.00 65.81 81 LEU A C 1
ATOM 662 O O . LEU A 1 81 ? -2.882 -8.362 20.013 1.00 65.81 81 LEU A O 1
ATOM 666 N N . ASN A 1 82 ? -3.850 -6.359 19.674 1.00 68.19 82 ASN A N 1
ATOM 667 C CA . ASN A 1 82 ? -4.429 -6.269 21.012 1.00 68.19 82 ASN A CA 1
ATOM 668 C C . ASN A 1 82 ? -5.684 -7.137 21.121 1.00 68.19 82 ASN A C 1
ATOM 670 O O . ASN A 1 82 ? -5.900 -7.783 22.141 1.00 68.19 82 ASN A O 1
ATOM 674 N N . ASN A 1 83 ? -6.470 -7.190 20.043 1.00 64.38 83 ASN A N 1
ATOM 675 C CA . ASN A 1 83 ? -7.721 -7.945 19.985 1.00 64.38 83 ASN A CA 1
ATOM 676 C C . ASN A 1 83 ? -7.615 -9.255 19.182 1.00 64.38 83 ASN A C 1
ATOM 678 O O . ASN A 1 83 ? -8.621 -9.938 18.998 1.00 64.38 83 ASN A O 1
ATOM 682 N N . GLY A 1 84 ? -6.428 -9.603 18.665 1.00 58.28 84 GLY A N 1
ATOM 683 C CA . GLY A 1 84 ? -6.189 -10.825 17.883 1.00 58.28 84 GLY A CA 1
ATOM 684 C C . GLY A 1 84 ? -7.011 -10.927 16.592 1.00 58.28 84 GLY A C 1
ATOM 685 O O . GLY A 1 84 ? -7.184 -12.018 16.054 1.00 58.28 84 GLY A O 1
ATOM 686 N N . THR A 1 85 ? -7.550 -9.811 16.104 1.00 64.56 85 THR A N 1
ATOM 687 C CA . THR A 1 85 ? -8.489 -9.765 14.980 1.00 64.56 85 THR A CA 1
ATOM 688 C C . THR A 1 85 ? -7.767 -9.393 13.691 1.00 64.56 85 THR A C 1
ATOM 690 O O . THR A 1 85 ? -6.920 -8.501 13.662 1.00 64.56 85 THR A O 1
ATOM 693 N N . THR A 1 86 ? -8.095 -10.103 12.611 1.00 64.06 86 THR A N 1
ATOM 694 C CA . THR A 1 86 ? -7.641 -9.781 11.253 1.00 64.06 86 THR A CA 1
ATOM 695 C C . THR A 1 86 ? -8.843 -9.291 10.460 1.00 64.06 86 THR A C 1
ATOM 697 O O . THR A 1 86 ? -9.848 -9.994 10.382 1.00 64.06 86 THR A O 1
ATOM 700 N N . PHE A 1 87 ? -8.739 -8.093 9.897 1.00 66.12 87 PHE A N 1
ATOM 701 C CA . PHE A 1 87 ? -9.727 -7.505 9.001 1.00 66.12 87 PHE A CA 1
ATOM 702 C C . PHE A 1 87 ? -9.219 -7.606 7.557 1.00 66.12 87 PHE A C 1
ATOM 704 O O . PHE A 1 87 ? -8.017 -7.432 7.315 1.00 66.12 87 PHE A O 1
ATOM 711 N N . CYS A 1 88 ? -10.140 -7.911 6.641 1.00 55.72 88 CYS A N 1
ATOM 712 C CA . CYS A 1 88 ? -9.915 -7.977 5.197 1.00 55.72 88 CYS A CA 1
ATOM 713 C C . CYS A 1 88 ? -10.338 -6.663 4.542 1.00 55.72 88 CYS A C 1
ATOM 715 O O . CYS A 1 88 ? -11.456 -6.199 4.868 1.00 55.72 88 CYS A O 1
#